Protein AF-A0A318T623-F1 (afdb_monomer_lite)

Foldseek 3Di:
DCPVLVVVLVVLVVVLVVVLVVLVVVLVVQLVVQLVCCVPPPVDDDSVVSSVVSSVVPPPVSVVVSVCSNPVSVVVSVVVSVVVVD

Secondary structure (DSSP, 8-state):
-HHHHHHHHHHHHHHHHHHHHHHHHHHHHHHHHHHHHIIIII-SS-HHHHHHHHHHHHHHHHHHHHHHHHHHHHHHHHHHHHHTT-

Structure (mmCIF, N/CA/C/O backbone):
data_AF-A0A318T623-F1
#
_entry.id   AF-A0A318T623-F1
#
loop_
_atom_site.group_PDB
_atom_site.id
_atom_site.type_symbol
_atom_site.label_atom_id
_atom_site.label_alt_id
_atom_site.label_comp_id
_atom_site.label_asym_id
_atom_site.label_entity_id
_atom_site.label_seq_id
_atom_site.pdbx_PDB_ins_code
_atom_site.Cartn_x
_atom_site.Cartn_y
_atom_site.Cartn_z
_atom_site.occupancy
_atom_site.B_iso_or_equiv
_atom_site.auth_seq_id
_atom_site.auth_comp_id
_atom_site.auth_asym_id
_atom_site.auth_atom_id
_atom_site.pdbx_PDB_model_num
ATOM 1 N N . MET A 1 1 ? -23.874 -0.151 24.093 1.00 54.09 1 MET A N 1
ATOM 2 C CA . MET A 1 1 ? -24.141 0.766 22.957 1.00 54.09 1 MET A CA 1
ATOM 3 C C . MET A 1 1 ? -23.441 0.254 21.685 1.00 54.09 1 MET A C 1
ATOM 5 O O . MET A 1 1 ? -22.427 0.808 21.285 1.00 54.09 1 MET A O 1
ATOM 9 N N . PRO A 1 2 ? -23.935 -0.820 21.040 1.00 67.19 2 PRO A N 1
ATOM 10 C CA . PRO A 1 2 ? -23.265 -1.439 19.882 1.00 67.19 2 PRO A CA 1
ATOM 11 C C . PRO A 1 2 ? -23.430 -0.661 18.559 1.00 67.19 2 PRO A C 1
ATOM 13 O O . PRO A 1 2 ? -22.739 -0.949 17.583 1.00 67.19 2 PRO A O 1
ATOM 16 N N . ALA A 1 3 ? -24.336 0.324 18.509 1.00 68.75 3 ALA A N 1
ATOM 17 C CA . ALA A 1 3 ? -24.664 1.058 17.285 1.00 68.75 3 ALA A CA 1
ATOM 18 C C . ALA A 1 3 ? -23.522 1.972 16.800 1.00 68.75 3 ALA A C 1
ATOM 20 O O . ALA A 1 3 ? -23.171 1.936 15.623 1.00 68.75 3 ALA A O 1
ATOM 21 N N . LEU A 1 4 ? -22.893 2.732 17.706 1.00 69.19 4 LEU A N 1
ATOM 22 C CA . LEU A 1 4 ? -21.748 3.598 17.382 1.00 69.19 4 LEU A CA 1
ATOM 23 C C . LEU A 1 4 ? -20.517 2.783 16.963 1.00 69.19 4 LEU A C 1
ATOM 25 O O . LEU A 1 4 ? -19.810 3.155 16.029 1.00 69.19 4 LEU A O 1
ATOM 29 N N . LEU A 1 5 ? -20.308 1.631 17.604 1.00 73.19 5 LEU A N 1
ATOM 30 C CA . LEU A 1 5 ? -19.190 0.737 17.314 1.00 73.19 5 LEU A CA 1
ATOM 31 C C . LEU A 1 5 ? -19.264 0.179 15.885 1.00 73.19 5 LEU A C 1
ATOM 33 O O . LEU A 1 5 ? -18.278 0.206 15.154 1.00 73.19 5 LEU A O 1
ATOM 37 N N . ARG A 1 6 ? -20.450 -0.263 15.445 1.00 74.06 6 ARG A N 1
ATOM 38 C CA . ARG A 1 6 ? -20.673 -0.734 14.065 1.00 74.06 6 ARG A CA 1
ATOM 39 C C . ARG A 1 6 ? -20.411 0.348 13.021 1.00 74.06 6 ARG A C 1
ATOM 41 O O . ARG A 1 6 ? -19.853 0.048 11.970 1.00 74.06 6 ARG A O 1
ATOM 48 N N . LEU A 1 7 ? -20.801 1.586 13.310 1.00 81.00 7 LEU A N 1
ATOM 49 C CA . LEU A 1 7 ? -20.613 2.721 12.407 1.00 81.00 7 LEU A CA 1
ATOM 50 C C . LEU A 1 7 ? -19.122 3.054 12.238 1.00 81.00 7 LEU A C 1
ATOM 52 O O . LEU A 1 7 ? -18.662 3.246 11.116 1.00 81.00 7 LEU A O 1
ATOM 56 N N . LEU A 1 8 ? -18.348 3.016 13.329 1.00 76.31 8 LEU A N 1
ATOM 57 C CA . LEU A 1 8 ? -16.890 3.191 13.304 1.00 76.31 8 LEU A CA 1
ATOM 58 C C . LEU A 1 8 ? -16.168 2.043 12.578 1.00 76.31 8 LEU A C 1
ATOM 60 O O . LEU A 1 8 ? -15.225 2.285 11.821 1.00 76.31 8 LEU A O 1
ATOM 64 N N . LEU A 1 9 ? -16.627 0.800 12.746 1.00 74.94 9 LEU A N 1
ATOM 65 C CA . LEU A 1 9 ? -16.084 -0.356 12.022 1.00 74.94 9 LEU A CA 1
ATOM 66 C C . LEU A 1 9 ? -16.359 -0.274 10.516 1.00 74.94 9 LEU A C 1
ATOM 68 O O . LEU A 1 9 ? -15.463 -0.520 9.715 1.00 74.94 9 LEU A O 1
ATOM 72 N N . LEU A 1 10 ? -17.565 0.128 10.113 1.00 78.62 10 LEU A N 1
ATOM 73 C CA . LEU A 1 10 ? -17.889 0.331 8.699 1.00 78.62 10 LEU A CA 1
ATOM 74 C C . LEU A 1 10 ? -17.100 1.500 8.100 1.00 78.62 10 LEU A C 1
ATOM 76 O O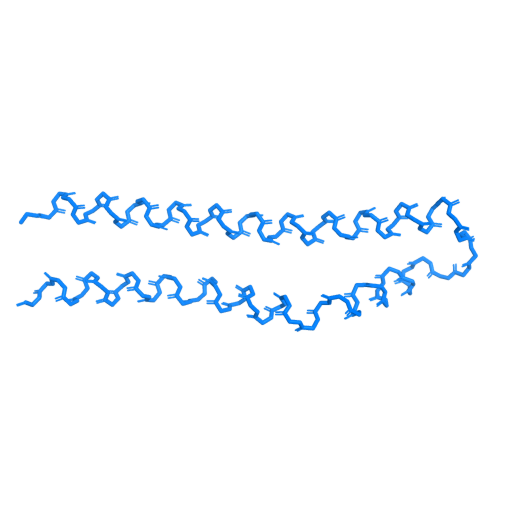 . LEU A 1 10 ? -16.525 1.356 7.024 1.00 78.62 10 LEU A O 1
ATOM 80 N N . ALA A 1 11 ? -17.019 2.633 8.801 1.00 81.69 11 ALA A N 1
ATOM 81 C CA . ALA A 1 11 ? -16.270 3.799 8.337 1.00 81.69 11 ALA A CA 1
ATOM 82 C C . ALA A 1 11 ? -14.775 3.489 8.161 1.00 81.69 11 ALA A C 1
ATOM 84 O O . ALA A 1 11 ? -14.178 3.847 7.146 1.00 81.69 11 ALA A O 1
ATOM 85 N N . SER A 1 12 ? -14.176 2.778 9.117 1.00 73.81 12 SER A N 1
ATOM 86 C CA . SER A 1 12 ? -12.768 2.379 9.041 1.00 73.81 12 SER A CA 1
ATOM 87 C C . SER A 1 12 ? -12.496 1.340 7.952 1.00 73.81 12 SER A C 1
ATOM 89 O O . SER A 1 12 ? -11.482 1.441 7.260 1.00 73.81 12 SER A O 1
ATOM 91 N N . LEU A 1 13 ? -13.417 0.398 7.734 1.00 78.62 13 LEU A N 1
ATOM 92 C CA . LEU A 1 13 ? -13.329 -0.561 6.637 1.00 78.62 13 LEU A CA 1
ATOM 93 C C . LEU A 1 13 ? -13.364 0.149 5.278 1.00 78.62 13 LEU A C 1
ATOM 95 O O . LEU A 1 13 ? -12.494 -0.090 4.441 1.00 78.62 13 LEU A O 1
ATOM 99 N N . VAL A 1 14 ? -14.326 1.054 5.070 1.00 83.62 14 VAL A N 1
ATOM 100 C CA . VAL A 1 14 ? -14.446 1.832 3.825 1.00 83.62 14 VAL A CA 1
ATOM 101 C C . VAL A 1 14 ? -13.178 2.645 3.581 1.00 83.62 14 VAL A C 1
ATOM 103 O O . VAL A 1 14 ? -12.637 2.619 2.477 1.00 83.62 14 VAL A O 1
ATOM 106 N N . LEU A 1 15 ? -12.652 3.313 4.610 1.00 79.56 15 LEU A N 1
ATOM 107 C CA . LEU A 1 15 ? -11.441 4.117 4.478 1.00 79.56 15 LEU A CA 1
ATOM 108 C C . LEU A 1 15 ? -10.206 3.258 4.155 1.00 79.56 15 LEU A C 1
ATOM 110 O O . LEU A 1 15 ? -9.385 3.654 3.330 1.00 79.56 15 LEU A O 1
ATOM 114 N N . GLY A 1 16 ? -10.103 2.060 4.740 1.00 79.12 16 GLY A N 1
ATOM 115 C CA . GLY A 1 16 ? -9.048 1.093 4.428 1.00 79.12 16 GLY A CA 1
ATOM 116 C C . GLY A 1 16 ? -9.114 0.586 2.985 1.00 79.12 16 GLY A C 1
ATOM 117 O O . GLY A 1 16 ? -8.088 0.527 2.306 1.00 79.12 16 GLY A O 1
ATOM 118 N N . VAL A 1 17 ? -10.317 0.292 2.482 1.00 80.06 17 VAL A N 1
ATOM 119 C CA . VAL A 1 17 ? -10.532 -0.105 1.081 1.00 80.06 17 VAL A CA 1
ATOM 120 C C . VAL A 1 17 ? -10.187 1.040 0.127 1.00 80.06 17 VAL A C 1
ATOM 122 O O . VAL A 1 17 ? -9.468 0.825 -0.846 1.00 80.06 17 VAL A O 1
ATOM 125 N N . VAL A 1 18 ? -10.628 2.267 0.418 1.00 84.50 18 VAL A N 1
ATOM 126 C CA . VAL A 1 18 ? -10.297 3.451 -0.390 1.00 84.50 18 VAL A CA 1
ATOM 127 C C . VAL A 1 18 ? -8.785 3.681 -0.421 1.00 84.50 18 VAL A C 1
ATOM 129 O O . VAL A 1 18 ? -8.220 3.875 -1.497 1.00 84.50 18 VAL A O 1
ATOM 132 N N . TYR A 1 19 ? -8.111 3.597 0.730 1.00 79.50 19 TYR A N 1
ATOM 133 C CA . TYR A 1 19 ? -6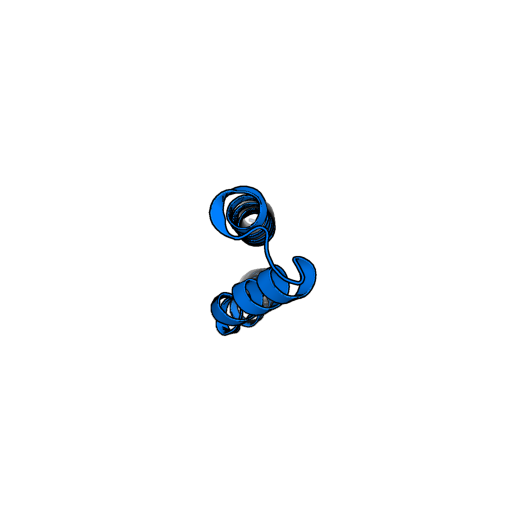.655 3.715 0.813 1.00 79.50 19 TYR A CA 1
ATOM 134 C C . TYR A 1 19 ? -5.947 2.635 -0.017 1.00 79.50 19 TYR A C 1
ATOM 136 O O . TYR A 1 19 ? -4.998 2.928 -0.748 1.00 79.50 19 TYR A O 1
ATOM 144 N N . LEU A 1 20 ? -6.441 1.394 0.037 1.00 74.50 20 LEU A N 1
ATOM 145 C CA . LEU A 1 20 ? -5.923 0.286 -0.759 1.00 74.50 20 LEU A CA 1
ATOM 146 C C . LEU A 1 20 ? -6.083 0.540 -2.264 1.00 74.50 20 LEU A C 1
ATOM 148 O O . LEU A 1 20 ? -5.105 0.433 -3.006 1.00 74.50 20 LEU A O 1
ATOM 152 N N . CYS A 1 21 ? -7.278 0.927 -2.714 1.00 78.81 21 CYS A N 1
ATOM 153 C CA . CYS A 1 21 ? -7.539 1.265 -4.113 1.00 78.81 21 CYS A CA 1
ATOM 154 C C . CYS A 1 21 ? -6.629 2.397 -4.601 1.00 78.81 21 CYS A C 1
ATOM 156 O O . CYS A 1 21 ? -6.047 2.292 -5.680 1.00 78.81 21 CYS A O 1
ATOM 158 N N . LEU A 1 22 ? -6.449 3.450 -3.798 1.00 79.12 22 LEU A N 1
ATOM 159 C CA . LEU A 1 22 ? -5.594 4.585 -4.150 1.00 79.12 22 LEU A CA 1
ATOM 160 C C . LEU A 1 22 ? -4.122 4.174 -4.274 1.00 79.12 22 LEU A C 1
ATOM 162 O O . LEU A 1 22 ? -3.411 4.607 -5.182 1.00 79.12 22 LEU A O 1
ATOM 166 N N . SER A 1 23 ? -3.674 3.293 -3.383 1.00 70.44 23 SER A N 1
ATOM 167 C CA . SER A 1 23 ? -2.304 2.792 -3.375 1.00 70.44 23 SER A CA 1
ATOM 168 C C . SER A 1 23 ? -2.015 1.860 -4.560 1.00 70.44 23 SER A C 1
ATOM 170 O O . SER A 1 23 ? -0.937 1.918 -5.158 1.00 70.44 23 SER A O 1
ATOM 172 N N . LEU A 1 24 ? -3.000 1.057 -4.977 1.00 70.81 24 LEU A N 1
ATOM 173 C CA . LEU A 1 24 ? -2.929 0.269 -6.211 1.00 70.81 24 LEU A CA 1
ATOM 174 C C . LEU A 1 24 ? -2.967 1.162 -7.462 1.00 70.81 24 LEU A C 1
ATOM 176 O O . LEU A 1 24 ? -2.189 0.948 -8.390 1.00 70.81 24 LEU A O 1
ATOM 180 N N . TRP A 1 25 ? -3.796 2.207 -7.466 1.00 70.50 25 TRP A N 1
ATOM 181 C CA . TRP A 1 25 ? -3.906 3.155 -8.577 1.00 70.50 25 TRP A CA 1
ATOM 182 C C . TRP A 1 25 ? -2.614 3.945 -8.814 1.00 70.50 25 TRP A C 1
ATOM 184 O O . TRP A 1 25 ? -2.173 4.088 -9.956 1.00 70.50 25 TRP A O 1
ATOM 194 N N . ALA A 1 26 ? -1.951 4.400 -7.745 1.00 66.19 26 ALA A N 1
ATOM 195 C CA . ALA A 1 26 ? -0.646 5.058 -7.842 1.00 66.19 26 ALA A CA 1
ATOM 196 C C . ALA A 1 26 ? 0.412 4.146 -8.494 1.00 66.19 26 ALA A C 1
ATOM 198 O O . ALA A 1 26 ? 1.310 4.609 -9.203 1.00 66.19 26 ALA A O 1
ATOM 199 N N . ARG A 1 27 ? 0.276 2.833 -8.287 1.00 67.94 27 ARG A N 1
ATOM 200 C CA . ARG A 1 27 ? 1.144 1.796 -8.844 1.00 67.94 27 ARG A CA 1
ATOM 201 C C . ARG A 1 27 ? 0.956 1.643 -10.351 1.00 67.94 27 ARG A C 1
ATOM 203 O O . ARG A 1 27 ? 1.939 1.636 -11.092 1.00 67.94 27 ARG A O 1
ATOM 210 N N . ASP A 1 28 ? -0.296 1.574 -10.786 1.00 65.81 28 ASP A N 1
ATOM 211 C CA . ASP A 1 28 ? -0.654 1.383 -12.191 1.00 65.81 28 ASP A CA 1
ATOM 212 C C . ASP A 1 28 ? -0.326 2.631 -13.030 1.00 65.81 28 ASP A C 1
ATOM 214 O O . ASP A 1 28 ? 0.305 2.559 -14.087 1.00 65.81 28 ASP A O 1
ATOM 218 N N . ARG A 1 29 ? -0.594 3.818 -12.468 1.00 66.12 29 ARG A N 1
ATOM 219 C CA . ARG A 1 29 ? -0.213 5.114 -13.053 1.00 66.12 29 ARG A CA 1
ATOM 220 C C . ARG A 1 29 ? 1.299 5.269 -13.240 1.00 66.12 29 ARG A C 1
ATOM 222 O O . ARG A 1 29 ? 1.723 5.887 -14.214 1.00 66.12 29 ARG A O 1
ATOM 229 N N . CYS A 1 30 ? 2.124 4.715 -12.345 1.00 72.75 30 CYS A N 1
ATOM 230 C CA . CYS A 1 30 ? 3.582 4.763 -12.489 1.00 72.75 30 CYS A CA 1
ATOM 231 C C . CYS A 1 30 ? 4.057 3.966 -13.708 1.00 72.75 30 CYS A C 1
ATOM 233 O O . CYS A 1 30 ? 4.924 4.434 -14.446 1.00 72.75 30 CYS A O 1
ATOM 235 N N . ARG A 1 31 ? 3.468 2.788 -13.938 1.00 69.94 31 ARG A N 1
ATOM 236 C CA . ARG A 1 31 ? 3.765 1.961 -15.109 1.00 69.94 31 ARG A CA 1
ATOM 237 C C . ARG A 1 31 ? 3.341 2.658 -16.398 1.00 69.94 31 ARG A C 1
ATOM 239 O O . ARG A 1 31 ? 4.152 2.768 -17.309 1.00 69.94 31 ARG A O 1
ATOM 246 N N . ALA A 1 32 ? 2.128 3.206 -16.432 1.00 72.56 32 ALA A N 1
ATOM 247 C CA . ALA A 1 32 ? 1.634 3.957 -17.583 1.00 72.56 32 ALA A CA 1
ATOM 248 C C . ALA A 1 32 ? 2.508 5.182 -17.913 1.00 72.56 32 ALA A C 1
ATOM 250 O O . ALA A 1 32 ? 2.689 5.518 -19.079 1.00 72.56 32 ALA A O 1
ATOM 251 N N . ARG A 1 33 ? 3.087 5.843 -16.899 1.00 74.38 33 ARG A N 1
ATOM 252 C CA . ARG A 1 33 ? 4.010 6.968 -17.111 1.00 74.38 33 ARG A CA 1
ATOM 253 C C . ARG A 1 33 ? 5.342 6.526 -17.720 1.00 74.38 33 ARG A C 1
ATOM 255 O O . ARG A 1 33 ? 5.823 7.190 -18.626 1.00 74.38 33 ARG A O 1
ATOM 262 N N . LEU A 1 34 ? 5.920 5.428 -17.230 1.00 73.25 34 LEU A N 1
ATOM 263 C CA . LEU A 1 34 ? 7.167 4.855 -17.760 1.00 73.25 34 LEU A CA 1
ATOM 264 C C . LEU A 1 34 ? 7.001 4.365 -19.198 1.00 73.25 34 LEU A C 1
ATOM 266 O O . LEU A 1 34 ? 7.875 4.581 -20.028 1.00 73.25 34 LEU A O 1
ATOM 270 N N . GLU A 1 35 ? 5.858 3.750 -19.488 1.00 73.38 35 GLU A N 1
ATOM 271 C CA . GLU A 1 35 ? 5.494 3.324 -20.834 1.00 73.38 35 GLU A CA 1
ATOM 272 C C . GLU A 1 35 ? 5.388 4.517 -21.796 1.00 73.38 35 GLU A C 1
ATOM 274 O O . GLU A 1 35 ? 5.999 4.482 -22.859 1.00 73.38 35 GLU A O 1
ATOM 279 N N . ARG A 1 36 ? 4.735 5.615 -21.385 1.00 77.31 36 ARG A N 1
ATOM 280 C CA . ARG A 1 36 ? 4.696 6.857 -22.179 1.00 77.31 36 ARG A CA 1
ATOM 281 C C . ARG A 1 36 ? 6.069 7.501 -22.368 1.00 77.31 36 ARG A C 1
ATOM 283 O O . ARG A 1 36 ? 6.372 7.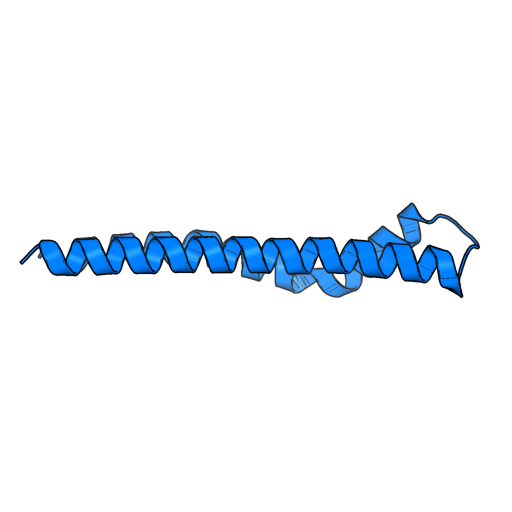914 -23.475 1.00 77.31 36 ARG A O 1
ATOM 290 N N . GLN A 1 37 ? 6.905 7.560 -21.327 1.00 76.62 37 GLN A N 1
ATOM 291 C CA . GLN A 1 37 ? 8.263 8.113 -21.453 1.00 76.62 37 GLN A CA 1
ATOM 292 C C . GLN A 1 37 ? 9.117 7.310 -22.438 1.00 76.62 37 GLN A C 1
ATOM 294 O O . GLN A 1 37 ? 9.843 7.892 -23.237 1.00 76.62 37 GLN A O 1
ATOM 299 N N . TRP A 1 38 ? 9.009 5.980 -22.421 1.00 75.00 38 TRP A N 1
ATOM 300 C CA . TRP A 1 38 ? 9.713 5.146 -23.393 1.00 75.00 38 TRP A CA 1
ATOM 301 C C . TRP A 1 38 ? 9.185 5.359 -24.821 1.00 75.00 38 TRP A C 1
ATOM 303 O O . TRP A 1 38 ? 9.981 5.466 -25.755 1.00 75.00 38 TRP A O 1
ATOM 313 N N . ASP A 1 39 ? 7.861 5.484 -24.969 1.00 76.75 39 ASP A N 1
ATOM 314 C CA . ASP A 1 39 ? 7.194 5.748 -26.248 1.00 76.75 39 ASP 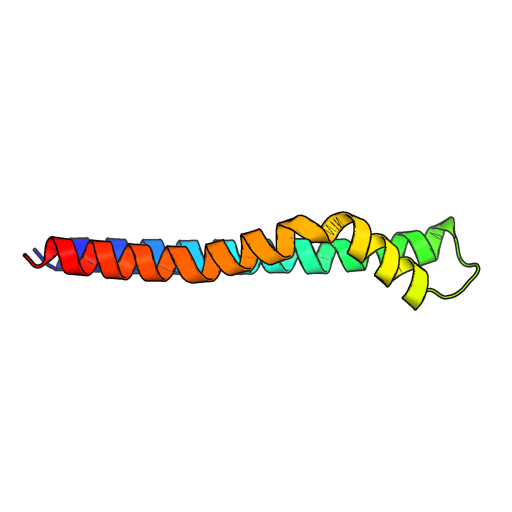A CA 1
ATOM 315 C C . ASP A 1 39 ? 7.445 7.177 -26.785 1.00 76.75 39 ASP A C 1
ATOM 317 O O . ASP A 1 39 ? 7.245 7.401 -27.978 1.00 76.75 39 ASP A O 1
ATOM 321 N N . GLU A 1 40 ? 7.864 8.148 -25.966 1.00 78.50 40 GLU A N 1
ATOM 322 C CA . GLU A 1 40 ? 8.122 9.543 -26.379 1.00 78.50 40 GLU A CA 1
ATOM 323 C C . GLU A 1 40 ? 9.616 9.876 -26.544 1.00 78.50 40 GLU A C 1
ATOM 325 O O . GLU A 1 40 ? 9.974 10.484 -27.551 1.00 78.50 40 GLU A O 1
ATOM 330 N N . GLU A 1 41 ? 10.485 9.484 -25.605 1.00 71.69 41 GLU A N 1
ATOM 331 C CA . GLU A 1 41 ? 11.880 9.967 -25.546 1.00 71.69 41 GLU A CA 1
ATOM 332 C C . GLU A 1 41 ? 12.929 8.948 -26.003 1.00 71.69 41 GLU A C 1
ATOM 334 O O . GLU A 1 41 ? 13.942 9.345 -26.572 1.00 71.69 41 GLU A O 1
ATOM 339 N N . ILE A 1 42 ? 12.730 7.653 -25.733 1.00 74.62 42 ILE A N 1
ATOM 340 C CA . ILE A 1 42 ? 13.806 6.658 -25.885 1.00 74.62 42 ILE A CA 1
ATOM 341 C C . ILE A 1 42 ? 13.673 5.906 -27.202 1.00 74.62 42 ILE A C 1
ATOM 343 O O . ILE A 1 42 ? 14.589 5.961 -28.013 1.00 74.62 42 ILE A O 1
ATOM 347 N N . ARG A 1 43 ? 12.553 5.196 -27.419 1.00 65.12 43 ARG A N 1
ATOM 348 C CA . ARG A 1 43 ? 12.239 4.394 -28.627 1.00 65.12 43 ARG A CA 1
ATOM 349 C C . ARG A 1 43 ? 13.325 3.430 -29.153 1.00 65.12 43 ARG A C 1
ATOM 351 O O . ARG A 1 43 ? 13.094 2.772 -30.162 1.00 65.12 43 ARG A O 1
ATOM 358 N N . GLU A 1 44 ? 14.453 3.284 -28.469 1.00 63.00 44 GLU A N 1
ATOM 359 C CA . GLU A 1 44 ? 15.528 2.337 -28.761 1.00 63.00 44 GLU A CA 1
ATOM 360 C C . GLU A 1 44 ? 15.674 1.317 -27.618 1.00 63.00 44 GLU A C 1
ATOM 362 O O . GLU A 1 44 ? 15.619 1.658 -26.433 1.00 63.00 44 GLU A O 1
ATOM 367 N N . GLY A 1 45 ? 15.854 0.039 -27.973 1.00 73.19 45 GLY A N 1
ATOM 368 C CA . GLY A 1 45 ? 16.005 -1.078 -27.029 1.00 73.19 45 GLY A CA 1
ATOM 369 C C . GLY A 1 45 ? 14.707 -1.834 -26.704 1.00 73.19 45 GLY A C 1
ATOM 370 O O . GLY A 1 45 ? 13.707 -1.723 -27.407 1.00 73.19 45 GLY A O 1
ATOM 371 N N . ASP A 1 46 ? 14.723 -2.654 -25.647 1.00 77.81 46 ASP A N 1
ATOM 372 C CA . ASP A 1 46 ? 13.557 -3.438 -25.207 1.00 77.81 46 ASP A CA 1
ATOM 373 C C . ASP A 1 46 ? 12.685 -2.643 -24.215 1.00 77.81 46 ASP A C 1
ATOM 375 O O . ASP A 1 46 ? 13.051 -2.441 -23.050 1.00 77.81 46 ASP A O 1
ATOM 379 N N . ARG A 1 47 ? 11.485 -2.245 -24.663 1.00 74.31 47 ARG A N 1
ATOM 380 C CA . ARG A 1 47 ? 10.444 -1.571 -23.861 1.00 74.31 47 ARG A CA 1
ATOM 381 C C . ARG A 1 47 ? 10.181 -2.270 -22.539 1.00 74.31 47 ARG A C 1
ATOM 383 O O . ARG A 1 47 ? 10.011 -1.627 -21.503 1.00 74.31 47 ARG A O 1
ATOM 390 N N . ALA A 1 48 ? 10.109 -3.599 -22.571 1.00 75.19 48 ALA A N 1
ATOM 391 C CA . ALA A 1 48 ? 9.751 -4.385 -21.403 1.00 75.19 48 ALA A CA 1
ATOM 392 C C . ALA A 1 48 ? 10.874 -4.377 -20.359 1.00 75.19 48 ALA A C 1
ATOM 394 O O . ALA A 1 48 ? 10.591 -4.366 -19.158 1.00 75.19 48 ALA A O 1
ATOM 395 N N . ALA A 1 49 ? 12.136 -4.358 -20.796 1.00 79.88 49 ALA A N 1
ATOM 396 C CA . ALA A 1 49 ? 13.293 -4.228 -19.916 1.00 79.88 49 ALA A CA 1
ATOM 397 C C . ALA A 1 49 ? 13.326 -2.850 -19.236 1.00 79.88 49 ALA A C 1
ATOM 399 O O . ALA A 1 49 ? 13.351 -2.795 -18.006 1.00 79.88 49 ALA A O 1
ATOM 400 N N . PHE A 1 50 ? 13.175 -1.764 -20.004 1.00 76.12 50 PHE A N 1
ATOM 401 C CA . PHE A 1 50 ? 13.192 -0.394 -19.478 1.00 76.12 50 PHE A CA 1
ATOM 402 C C . PHE A 1 50 ? 12.073 -0.134 -18.458 1.00 76.12 50 PHE A C 1
ATOM 404 O O . PHE A 1 50 ? 12.298 0.405 -17.370 1.00 76.12 50 PHE A O 1
ATOM 411 N N . VAL A 1 51 ? 10.853 -0.583 -18.768 1.00 75.38 51 VAL A N 1
ATOM 412 C CA . VAL A 1 51 ? 9.708 -0.454 -17.859 1.00 75.38 51 VAL A CA 1
ATOM 413 C C . VAL A 1 51 ? 9.926 -1.286 -16.592 1.00 75.38 51 VAL A C 1
ATOM 415 O O . VAL A 1 51 ? 9.632 -0.802 -15.500 1.00 75.38 51 VAL A O 1
ATOM 418 N N . ARG A 1 52 ? 10.472 -2.510 -16.683 1.00 73.81 52 ARG A N 1
ATOM 419 C CA . ARG A 1 52 ? 10.765 -3.344 -15.499 1.00 73.81 52 ARG A CA 1
ATOM 420 C C . ARG A 1 52 ? 11.846 -2.742 -14.605 1.00 73.81 52 ARG A C 1
ATOM 422 O O . ARG A 1 52 ? 11.647 -2.720 -13.392 1.00 73.81 52 ARG A O 1
ATOM 429 N N . GLU A 1 53 ? 12.946 -2.251 -15.166 1.00 74.38 53 GLU A N 1
ATOM 430 C CA . GLU A 1 53 ? 14.036 -1.639 -14.394 1.00 74.38 53 GLU A CA 1
ATOM 431 C C . GLU A 1 53 ? 13.603 -0.320 -13.747 1.00 74.38 53 GLU A C 1
ATOM 433 O O . GLU A 1 53 ? 13.793 -0.131 -12.542 1.00 74.38 53 GLU A O 1
ATOM 438 N N . GLY A 1 54 ? 12.906 0.547 -14.488 1.00 70.81 54 GLY A N 1
ATOM 439 C CA . GLY A 1 54 ? 12.346 1.787 -13.942 1.00 70.81 54 GLY A CA 1
ATOM 440 C C . GLY A 1 54 ? 11.308 1.542 -12.840 1.00 70.81 54 GLY A C 1
ATOM 441 O O . GLY A 1 54 ? 11.219 2.295 -11.865 1.00 70.81 54 GLY A O 1
ATOM 442 N N . LEU A 1 55 ? 10.552 0.445 -12.942 1.00 68.81 55 LEU A N 1
ATOM 443 C CA . LEU A 1 55 ? 9.657 -0.017 -11.886 1.00 68.81 55 LEU A CA 1
ATOM 444 C C . LEU A 1 55 ? 10.421 -0.607 -10.689 1.00 68.81 55 LEU A C 1
ATOM 446 O O . LEU A 1 55 ? 9.985 -0.401 -9.559 1.00 68.81 55 LEU A O 1
ATOM 450 N N . ALA A 1 56 ? 11.542 -1.303 -10.886 1.00 68.25 56 ALA A N 1
ATOM 451 C CA . ALA A 1 56 ? 12.320 -1.914 -9.805 1.00 68.25 56 ALA A CA 1
ATOM 452 C C . ALA A 1 56 ? 12.969 -0.865 -8.886 1.00 68.25 56 ALA A C 1
ATOM 454 O O . ALA A 1 56 ? 12.885 -0.989 -7.663 1.00 68.25 56 ALA A O 1
ATOM 455 N N . ILE A 1 57 ? 13.505 0.216 -9.460 1.00 65.25 57 ILE A N 1
ATOM 456 C CA . ILE A 1 57 ? 14.188 1.291 -8.720 1.00 65.25 57 ILE A CA 1
ATOM 457 C C . ILE A 1 57 ? 13.232 2.023 -7.757 1.00 65.25 57 ILE A C 1
ATOM 459 O O . ILE A 1 57 ? 13.635 2.447 -6.676 1.00 65.25 57 ILE A O 1
ATOM 463 N N . ARG A 1 58 ? 11.938 2.138 -8.097 1.00 54.06 58 ARG A N 1
ATOM 464 C CA . ARG A 1 58 ? 10.939 2.857 -7.277 1.00 54.06 58 ARG A CA 1
ATOM 465 C C . ARG A 1 58 ? 10.135 1.958 -6.326 1.00 54.06 58 ARG A C 1
ATOM 467 O O . ARG A 1 58 ? 9.405 2.461 -5.475 1.00 54.06 58 ARG A O 1
ATOM 474 N N . GLN A 1 59 ? 10.218 0.633 -6.456 1.00 57.12 59 GLN A N 1
ATOM 475 C CA . GLN A 1 59 ? 9.272 -0.284 -5.801 1.00 57.12 59 GLN A CA 1
ATOM 476 C C . GLN A 1 59 ? 9.757 -0.978 -4.525 1.00 57.12 59 GLN A C 1
ATOM 478 O O . GLN A 1 59 ? 8.930 -1.655 -3.902 1.00 57.12 59 GLN A O 1
ATOM 483 N N . GLY A 1 60 ? 11.019 -0.801 -4.116 1.00 58.66 60 GLY A N 1
ATOM 484 C CA . GLY A 1 60 ? 11.597 -1.493 -2.954 1.00 58.66 60 GLY A CA 1
ATOM 485 C C . GLY A 1 60 ? 10.747 -1.370 -1.682 1.00 58.66 60 GLY A C 1
ATOM 486 O O . GLY A 1 60 ? 10.354 -2.378 -1.097 1.00 58.66 60 GLY A O 1
ATOM 487 N N . ASP A 1 61 ? 10.341 -0.150 -1.319 1.00 58.59 61 ASP A N 1
ATOM 488 C CA . ASP A 1 61 ? 9.597 0.093 -0.073 1.00 58.59 61 ASP A CA 1
ATOM 489 C C . ASP A 1 61 ? 8.070 0.060 -0.216 1.00 58.59 61 ASP A C 1
ATOM 491 O O . ASP A 1 61 ? 7.351 -0.248 0.739 1.00 58.59 61 ASP A O 1
ATOM 495 N N . ILE A 1 62 ? 7.538 0.325 -1.411 1.00 58.78 62 ILE A N 1
ATOM 496 C CA . ILE A 1 62 ? 6.085 0.426 -1.631 1.00 58.78 62 ILE A CA 1
ATOM 497 C C . ILE A 1 62 ? 5.416 -0.957 -1.617 1.00 58.78 62 ILE A C 1
ATOM 499 O O . ILE A 1 62 ? 4.264 -1.073 -1.208 1.00 58.78 62 ILE A O 1
ATOM 503 N N . ARG A 1 63 ? 6.104 -2.037 -2.034 1.00 62.59 63 ARG A N 1
ATOM 504 C CA . ARG A 1 63 ? 5.571 -3.416 -1.893 1.00 62.59 63 ARG A CA 1
ATOM 505 C C . ARG A 1 63 ? 5.337 -3.762 -0.426 1.00 62.59 63 ARG A C 1
ATOM 507 O O . ARG A 1 63 ? 4.255 -4.212 -0.066 1.00 62.59 63 ARG A O 1
ATOM 514 N N . ARG A 1 64 ? 6.332 -3.485 0.414 1.00 63.06 64 ARG A N 1
ATOM 515 C CA . ARG A 1 64 ? 6.294 -3.784 1.844 1.00 63.06 64 ARG A CA 1
ATOM 516 C C . ARG A 1 64 ? 5.266 -2.904 2.554 1.00 63.06 64 ARG A C 1
ATOM 518 O O . ARG A 1 64 ? 4.380 -3.432 3.210 1.00 63.06 64 ARG A O 1
A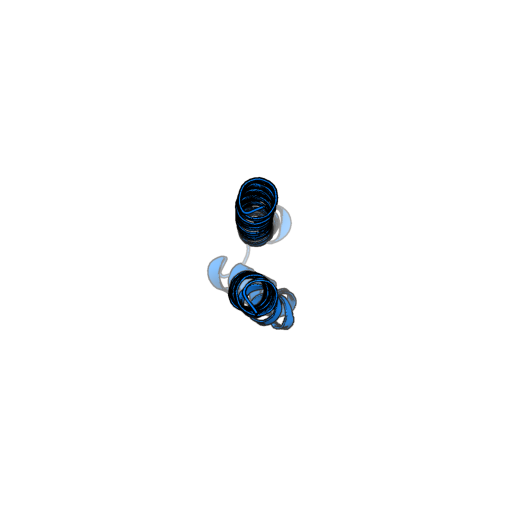TOM 525 N N . ARG A 1 65 ? 5.277 -1.586 2.339 1.00 59.72 65 ARG A N 1
ATOM 526 C CA . ARG A 1 65 ? 4.297 -0.676 2.964 1.00 59.72 65 ARG A CA 1
ATOM 527 C C . ARG A 1 65 ? 2.846 -0.956 2.552 1.00 59.72 65 ARG A C 1
ATOM 529 O O . ARG A 1 65 ? 1.956 -0.808 3.383 1.00 59.72 65 ARG A O 1
ATOM 536 N N . LEU A 1 66 ? 2.604 -1.421 1.322 1.00 63.66 66 LEU A N 1
ATOM 537 C CA . LEU A 1 66 ? 1.263 -1.802 0.867 1.00 63.66 66 LEU A CA 1
ATOM 538 C C . LEU A 1 66 ? 0.749 -3.064 1.575 1.00 63.66 66 LEU A C 1
ATOM 540 O O . LEU A 1 66 ? -0.382 -3.073 2.051 1.00 63.66 66 LEU A O 1
ATOM 544 N N . ILE A 1 67 ? 1.582 -4.104 1.681 1.00 66.38 67 ILE A N 1
ATOM 545 C CA . ILE A 1 67 ? 1.207 -5.351 2.365 1.00 66.38 67 ILE A CA 1
ATOM 546 C C . ILE A 1 67 ? 0.924 -5.073 3.844 1.00 66.38 67 ILE A C 1
ATOM 548 O O . ILE A 1 67 ? -0.085 -5.529 4.372 1.00 66.38 67 ILE A O 1
ATOM 552 N N . TRP A 1 68 ? 1.764 -4.263 4.494 1.00 64.25 68 TRP A N 1
ATOM 553 C CA . TRP A 1 68 ? 1.560 -3.887 5.892 1.00 64.25 68 TRP A CA 1
ATOM 554 C C . TRP A 1 68 ? 0.288 -3.046 6.085 1.00 64.25 68 TRP A C 1
ATOM 556 O O . TRP A 1 68 ? -0.469 -3.327 7.004 1.00 64.25 68 TRP A O 1
ATOM 566 N N . GLY A 1 69 ? -0.021 -2.087 5.205 1.00 65.06 69 GLY A N 1
ATOM 567 C CA . GLY A 1 69 ? -1.264 -1.305 5.302 1.00 65.06 69 GLY A CA 1
ATOM 568 C C . GLY A 1 69 ? -2.533 -2.155 5.161 1.00 65.06 69 GLY A C 1
ATOM 569 O O . GLY A 1 69 ? -3.481 -1.981 5.921 1.00 65.06 69 GLY A O 1
ATOM 570 N N . VAL A 1 70 ? -2.527 -3.120 4.237 1.00 68.88 70 VAL A N 1
ATOM 571 C CA . VAL A 1 70 ? -3.660 -4.034 4.009 1.00 68.88 70 VAL A CA 1
ATOM 572 C C . VAL A 1 70 ? -3.846 -5.030 5.139 1.00 68.88 70 VAL A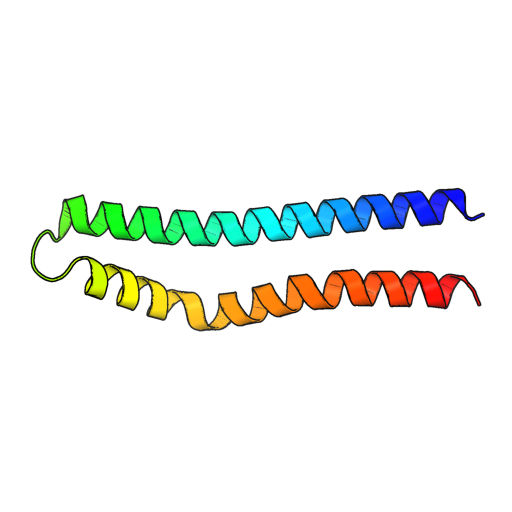 C 1
ATOM 574 O O . VAL A 1 70 ? -4.982 -5.379 5.428 1.00 68.88 70 VAL A O 1
ATOM 577 N N . LEU A 1 71 ? -2.767 -5.506 5.763 1.00 66.56 71 LEU A N 1
ATOM 578 C CA . LEU A 1 71 ? -2.861 -6.529 6.804 1.00 66.56 71 LEU A CA 1
ATOM 579 C C . LEU A 1 71 ? -3.063 -5.930 8.204 1.00 66.56 71 LEU A C 1
ATOM 581 O O . LEU A 1 71 ? -3.818 -6.477 9.001 1.00 66.56 71 LEU A O 1
ATOM 585 N N . VAL A 1 72 ? -2.410 -4.804 8.510 1.00 74.81 72 VAL A N 1
ATOM 586 C CA . VAL A 1 72 ? -2.410 -4.207 9.857 1.00 74.81 72 VAL A CA 1
ATOM 587 C C . VAL A 1 72 ? -3.708 -3.480 10.169 1.00 74.81 72 VAL A C 1
ATOM 589 O O . VAL A 1 72 ? -4.196 -3.597 11.286 1.00 74.81 72 VAL A O 1
ATOM 592 N N . ILE A 1 73 ? -4.291 -2.754 9.211 1.00 73.00 73 ILE A N 1
ATOM 593 C CA . ILE A 1 73 ? -5.543 -2.014 9.434 1.00 73.00 73 ILE A CA 1
ATOM 594 C C . ILE A 1 73 ? -6.702 -2.951 9.828 1.00 73.00 73 ILE A C 1
ATOM 596 O O . ILE A 1 73 ? -7.317 -2.699 10.864 1.00 73.00 73 ILE A O 1
ATOM 600 N N . PRO A 1 74 ? -7.000 -4.050 9.101 1.00 68.12 74 PRO A N 1
ATOM 601 C CA . PRO A 1 74 ? -8.065 -4.963 9.512 1.00 68.12 74 PRO A CA 1
ATOM 602 C C . PRO A 1 74 ? -7.760 -5.666 10.840 1.00 68.12 74 PRO A C 1
ATOM 604 O O . PRO A 1 74 ? -8.670 -5.829 11.648 1.00 68.12 74 PRO A O 1
ATOM 607 N N . LEU A 1 75 ? -6.498 -6.016 11.122 1.00 72.25 75 LEU A N 1
ATOM 608 C CA . LEU A 1 75 ? -6.120 -6.602 12.414 1.00 72.25 75 LEU A CA 1
ATOM 609 C C . LEU A 1 75 ? -6.307 -5.623 13.581 1.00 72.25 75 LEU A C 1
ATOM 611 O O . LEU A 1 75 ? -6.838 -6.004 14.621 1.00 72.25 75 LEU A O 1
ATOM 615 N N . ALA A 1 76 ? -5.906 -4.363 13.407 1.00 73.19 76 ALA A N 1
ATOM 616 C CA . ALA A 1 76 ? -6.057 -3.324 14.420 1.00 73.19 76 ALA A CA 1
ATOM 617 C C . ALA A 1 76 ? -7.535 -3.045 14.727 1.00 73.19 76 ALA A C 1
ATOM 619 O O . ALA A 1 76 ? -7.894 -2.838 15.884 1.00 73.19 76 ALA A O 1
ATOM 620 N N . LEU A 1 77 ? -8.406 -3.106 13.715 1.00 70.12 77 LEU A N 1
ATOM 621 C CA . LEU A 1 77 ? -9.852 -2.962 13.891 1.00 70.12 77 LEU A CA 1
ATOM 622 C C . LEU A 1 77 ? -10.476 -4.138 14.641 1.00 70.12 77 LEU A C 1
ATOM 624 O O . LEU A 1 77 ? -11.310 -3.917 15.517 1.00 70.12 77 LEU A O 1
ATOM 628 N N . ILE A 1 78 ? -10.054 -5.370 14.343 1.00 71.88 78 ILE A N 1
ATOM 629 C CA . ILE A 1 78 ? -10.493 -6.566 15.076 1.00 71.88 78 ILE A CA 1
ATOM 630 C C . ILE A 1 78 ? -10.049 -6.482 16.541 1.00 71.88 78 ILE A C 1
ATOM 632 O O . ILE A 1 78 ? -10.858 -6.715 17.436 1.00 71.88 78 ILE A O 1
ATOM 636 N N . ALA A 1 79 ? -8.794 -6.099 16.795 1.00 72.31 79 ALA A N 1
ATOM 637 C CA . ALA A 1 79 ? -8.262 -5.945 18.147 1.00 72.31 79 ALA A CA 1
ATOM 638 C C . ALA A 1 79 ? -8.991 -4.845 18.937 1.00 72.31 79 ALA A C 1
ATOM 640 O O . ALA A 1 79 ? -9.372 -5.062 20.084 1.00 72.31 79 ALA A O 1
ATOM 641 N N . ALA A 1 80 ? -9.248 -3.690 18.315 1.00 67.88 80 ALA A N 1
ATOM 642 C CA . ALA A 1 80 ? -10.007 -2.607 18.935 1.00 67.88 80 ALA A CA 1
ATOM 643 C C . ALA A 1 80 ? -11.462 -3.011 19.229 1.00 67.88 80 ALA A C 1
ATOM 645 O O . ALA A 1 80 ? -11.982 -2.701 20.298 1.00 67.88 80 ALA A O 1
ATOM 646 N N . ALA A 1 81 ? -12.116 -3.738 18.316 1.00 66.88 81 ALA A N 1
ATOM 647 C CA . ALA A 1 81 ? -13.465 -4.255 18.532 1.00 66.88 81 ALA A CA 1
ATOM 648 C C . ALA A 1 81 ? -13.522 -5.285 19.671 1.00 66.88 81 ALA A C 1
ATOM 650 O O . ALA A 1 81 ? -14.450 -5.249 20.475 1.00 66.88 81 ALA A O 1
ATOM 651 N N . ALA A 1 82 ? -12.536 -6.182 19.746 1.00 70.44 82 ALA A N 1
ATOM 652 C CA . ALA A 1 82 ? -12.452 -7.206 20.783 1.00 70.44 82 ALA A CA 1
ATOM 653 C C . ALA A 1 82 ? -12.146 -6.611 22.168 1.00 70.44 82 ALA A C 1
ATOM 655 O O . ALA A 1 82 ? -12.758 -7.020 23.150 1.00 70.44 82 ALA A O 1
ATOM 656 N N . GLY A 1 83 ? -11.260 -5.612 22.245 1.00 67.12 83 GLY A N 1
ATOM 657 C CA . GLY A 1 83 ? -10.926 -4.924 23.496 1.00 67.12 83 GLY A CA 1
ATOM 658 C C . GLY A 1 83 ? -12.047 -4.036 24.049 1.00 67.12 83 GLY A C 1
ATOM 659 O O . GLY A 1 83 ? -12.070 -3.772 25.242 1.00 67.12 83 GLY A O 1
ATOM 660 N N . LEU A 1 84 ? -12.997 -3.602 23.211 1.00 59.28 84 LEU A N 1
ATOM 661 C CA . LEU A 1 84 ? -14.196 -2.855 23.630 1.00 59.28 84 LEU A CA 1
ATOM 662 C C . LEU A 1 84 ? -15.353 -3.759 24.097 1.00 59.28 84 LEU A C 1
ATOM 664 O O . LEU A 1 84 ? -16.392 -3.250 24.520 1.00 59.28 84 LEU A O 1
ATOM 668 N N . ALA A 1 85 ? -15.203 -5.082 23.975 1.00 56.53 85 ALA A N 1
ATOM 669 C CA . ALA A 1 85 ? -16.179 -6.078 24.419 1.00 56.53 85 ALA A CA 1
ATOM 670 C C . ALA A 1 85 ? -15.856 -6.678 25.806 1.00 56.53 85 ALA A C 1
ATOM 672 O O . ALA A 1 85 ? -16.601 -7.547 26.263 1.00 56.53 85 ALA A O 1
ATOM 673 N N . GLN A 1 86 ? -14.774 -6.226 26.452 1.00 51.81 86 GLN A N 1
ATOM 674 C CA . GLN A 1 86 ? -14.390 -6.543 27.835 1.00 51.81 86 GLN A CA 1
ATOM 675 C C . GLN A 1 86 ? -14.653 -5.343 28.746 1.00 51.81 86 GLN A C 1
ATOM 677 O O . GLN A 1 86 ? -14.988 -5.588 29.924 1.00 51.81 86 GLN A O 1
#

pLDDT: mean 70.69, std 7.08, range [51.81, 84.5]

Radius of gyration: 19.48 Å; chains: 1; bounding box: 41×17×57 Å

Organism: NCBI:txid1795041

Sequence (86 aa):
MPALLRLLLLASLVLGVVYLCLSLWARDRCRARLERQWDEEIREGDRAAFVREGLAIRQGDIRRRLIWGVLVIPLALIAAAAGLAQ